Protein AF-A0A7X6UED0-F1 (afdb_monomer_lite)

Foldseek 3Di:
DAQQVLCVVLQKDWDDFPDPDKDWDKDFDPVQVVPQDPVQKDKDWHCNPPDDFAKDKTAIDIDSVDDPGMDTPDMPPRITIIGMDGHD

Secondary structure (DSSP, 8-state):
-BSHHHHHHTTEEEE--S----EEEEEE-HHHHHT--GGG-EEE-B-TT--SSEEEEEEPEEE-SSSS-EEEEEEESSEEEEEEEE--

Sequence (88 aa):
HYGADRAAANGFGIQGYPVTNVQITLRGRQQVLADITAGRISAYIDVSEVARTGPVQLPVNIDTNTLLYTKTELLFPATVTVNIFGQE

pLDDT: mean 85.23, std 8.12, range [60.44, 93.12]

Structure (mmCIF, N/CA/C/O backbone):
data_AF-A0A7X6UED0-F1
#
_entry.id   AF-A0A7X6UED0-F1
#
loop_
_atom_site.group_PDB
_atom_site.id
_atom_site.type_symbol
_atom_site.label_atom_id
_atom_site.label_alt_id
_atom_site.label_comp_id
_atom_site.label_asym_id
_atom_site.label_entity_id
_atom_site.label_seq_id
_atom_site.pdbx_PDB_ins_code
_atom_site.Cartn_x
_atom_site.Cartn_y
_atom_site.Cartn_z
_atom_site.occupancy
_atom_site.B_iso_or_equiv
_atom_site.auth_seq_id
_atom_site.auth_comp_id
_atom_site.auth_asym_id
_atom_site.auth_atom_id
_atom_site.pdbx_PDB_model_num
ATOM 1 N N . HIS A 1 1 ? 1.856 -6.977 -3.267 1.00 61.88 1 HIS A N 1
ATOM 2 C CA . HIS A 1 1 ? 2.105 -5.995 -4.344 1.00 61.88 1 HIS A CA 1
ATOM 3 C C . HIS A 1 1 ? 1.103 -6.271 -5.448 1.00 61.88 1 HIS A C 1
ATOM 5 O O . HIS A 1 1 ? 0.872 -7.438 -5.736 1.00 61.88 1 HIS A O 1
ATOM 11 N N . TYR A 1 2 ? 0.467 -5.242 -6.000 1.00 79.00 2 TYR A N 1
ATOM 12 C CA . TYR A 1 2 ? -0.553 -5.399 -7.038 1.00 79.00 2 TYR A CA 1
ATOM 13 C C . TYR A 1 2 ? -0.070 -4.782 -8.354 1.00 79.00 2 TYR A C 1
ATOM 15 O O . TYR A 1 2 ? 0.674 -3.805 -8.328 1.00 79.00 2 TYR A O 1
ATOM 23 N N . GLY A 1 3 ? -0.458 -5.362 -9.492 1.00 80.38 3 GLY A N 1
ATOM 24 C CA . GLY A 1 3 ? -0.146 -4.802 -10.812 1.00 80.38 3 GLY A CA 1
ATOM 25 C C . GLY A 1 3 ? 1.260 -5.085 -11.355 1.00 80.38 3 GLY A C 1
ATOM 26 O O . GLY A 1 3 ? 1.626 -4.504 -12.374 1.00 80.38 3 GLY A O 1
ATOM 27 N N . ALA A 1 4 ? 2.042 -5.968 -10.721 1.00 84.56 4 ALA A N 1
ATOM 28 C CA . ALA A 1 4 ? 3.407 -6.288 -11.157 1.00 84.56 4 ALA A CA 1
ATOM 29 C C . ALA A 1 4 ? 3.454 -6.883 -12.577 1.00 84.56 4 ALA A C 1
ATOM 31 O O . ALA A 1 4 ? 4.296 -6.476 -13.370 1.00 84.56 4 ALA A O 1
ATOM 32 N N . ASP A 1 5 ? 2.502 -7.752 -12.933 1.00 87.50 5 ASP A N 1
ATOM 33 C CA . ASP A 1 5 ? 2.412 -8.331 -14.282 1.00 87.50 5 ASP A CA 1
ATOM 34 C C . ASP A 1 5 ? 2.153 -7.265 -15.354 1.00 87.50 5 ASP A C 1
ATOM 36 O O . ASP A 1 5 ? 2.671 -7.344 -16.464 1.00 87.50 5 ASP A O 1
ATOM 40 N N . ARG A 1 6 ? 1.375 -6.228 -15.015 1.00 88.50 6 ARG A N 1
ATOM 41 C CA . ARG A 1 6 ? 1.097 -5.112 -15.926 1.00 88.50 6 ARG A CA 1
ATOM 42 C C . ARG A 1 6 ? 2.306 -4.192 -16.072 1.00 88.50 6 ARG A C 1
ATOM 44 O O . ARG A 1 6 ? 2.587 -3.756 -17.182 1.00 88.50 6 ARG A O 1
ATOM 51 N N . ALA A 1 7 ? 3.029 -3.928 -14.985 1.00 86.75 7 ALA A N 1
ATOM 52 C CA . ALA A 1 7 ? 4.301 -3.212 -15.049 1.00 86.75 7 ALA A CA 1
ATOM 53 C C . ALA A 1 7 ? 5.305 -3.964 -15.940 1.00 86.75 7 ALA A C 1
ATOM 55 O O . ALA A 1 7 ? 5.889 -3.361 -16.838 1.00 86.75 7 ALA A O 1
ATOM 56 N N . ALA A 1 8 ? 5.415 -5.286 -15.770 1.00 89.38 8 ALA A N 1
ATOM 57 C CA . ALA A 1 8 ? 6.273 -6.138 -16.590 1.00 89.38 8 ALA A CA 1
ATOM 58 C C . ALA A 1 8 ? 5.854 -6.132 -18.069 1.00 89.38 8 ALA A C 1
ATOM 60 O O . ALA A 1 8 ? 6.694 -5.950 -18.944 1.00 89.38 8 ALA A O 1
ATOM 61 N N . ALA A 1 9 ? 4.552 -6.231 -18.364 1.00 89.25 9 ALA A N 1
ATOM 62 C CA . ALA A 1 9 ? 4.031 -6.119 -19.731 1.00 89.25 9 ALA A CA 1
ATOM 63 C C . ALA A 1 9 ? 4.351 -4.763 -20.394 1.00 89.25 9 ALA A C 1
ATOM 65 O O . ALA A 1 9 ? 4.434 -4.682 -21.617 1.00 89.25 9 ALA A O 1
ATOM 66 N N . ASN A 1 10 ? 4.561 -3.715 -19.593 1.00 88.81 10 ASN A N 1
ATOM 67 C CA . ASN A 1 10 ? 4.983 -2.390 -20.045 1.00 88.81 10 ASN A CA 1
ATOM 68 C C . ASN A 1 10 ? 6.517 -2.215 -20.080 1.00 88.81 10 ASN A C 1
ATOM 70 O O . ASN A 1 10 ? 6.991 -1.101 -20.295 1.00 88.81 10 ASN A O 1
ATOM 74 N N . GLY A 1 11 ? 7.295 -3.281 -19.865 1.00 92.06 11 GLY A N 1
ATOM 75 C CA . GLY A 1 11 ? 8.759 -3.244 -19.871 1.00 92.06 11 GLY A CA 1
ATOM 76 C C . GLY A 1 11 ? 9.379 -2.719 -18.575 1.00 92.06 11 GLY A C 1
ATOM 77 O O . GLY A 1 11 ? 10.509 -2.234 -18.593 1.00 92.06 11 GLY A O 1
ATOM 78 N N . PHE A 1 12 ? 8.669 -2.785 -17.444 1.00 92.44 12 PHE A N 1
ATOM 79 C CA . PHE A 1 12 ? 9.159 -2.311 -16.148 1.00 92.44 12 PHE A CA 1
ATOM 80 C C . PHE A 1 12 ? 9.283 -3.435 -15.116 1.00 92.44 12 PHE A C 1
ATOM 82 O O . PHE A 1 12 ? 8.346 -4.188 -14.861 1.00 92.44 12 PHE A O 1
ATOM 89 N N . GLY A 1 13 ? 10.431 -3.486 -14.444 1.00 90.75 13 GLY A N 1
ATOM 90 C CA . GLY A 1 13 ? 10.686 -4.312 -13.267 1.00 90.75 13 GLY A CA 1
ATOM 91 C C . GLY A 1 13 ? 10.796 -3.481 -11.986 1.00 90.75 13 GLY A C 1
ATOM 92 O O . GLY A 1 13 ? 11.100 -2.288 -12.019 1.00 90.75 13 GLY A O 1
ATOM 93 N N . ILE A 1 14 ? 10.561 -4.116 -10.832 1.00 90.06 14 ILE A N 1
ATOM 94 C CA . ILE A 1 14 ? 10.614 -3.474 -9.511 1.00 90.06 14 ILE A CA 1
ATOM 95 C C . ILE A 1 14 ? 11.788 -4.048 -8.716 1.00 90.06 14 ILE A C 1
ATOM 97 O O . ILE A 1 14 ? 11.841 -5.247 -8.441 1.00 90.06 14 ILE A O 1
ATOM 101 N N . GLN A 1 15 ? 12.733 -3.196 -8.322 1.00 82.81 15 GLN A N 1
ATOM 102 C CA . GLN A 1 15 ? 13.904 -3.585 -7.540 1.00 82.81 15 GLN A CA 1
ATOM 103 C C . GLN A 1 15 ? 13.590 -3.501 -6.041 1.00 82.81 15 GLN A C 1
ATOM 105 O O . GLN A 1 15 ? 13.937 -2.538 -5.359 1.00 82.81 15 GLN A O 1
ATOM 110 N N . GLY A 1 16 ? 12.926 -4.542 -5.538 1.00 73.00 16 GLY A N 1
ATOM 111 C CA . GLY A 1 16 ? 12.632 -4.716 -4.117 1.00 73.00 16 GLY A CA 1
ATOM 112 C C . GLY A 1 16 ? 11.523 -3.809 -3.572 1.00 73.00 16 GLY A C 1
ATOM 113 O O . GLY A 1 16 ? 11.101 -2.830 -4.184 1.00 73.00 16 GLY A O 1
ATOM 114 N N . TYR A 1 17 ? 11.042 -4.162 -2.381 1.00 76.88 17 TYR A N 1
ATOM 115 C CA . TYR A 1 17 ? 10.002 -3.429 -1.661 1.00 76.88 17 TYR A CA 1
ATOM 116 C C . TYR A 1 17 ? 10.565 -3.028 -0.291 1.00 76.88 17 TYR A C 1
ATOM 118 O O . TYR A 1 17 ? 10.693 -3.889 0.578 1.00 76.88 17 TYR A O 1
ATOM 126 N N . PRO A 1 18 ? 10.956 -1.758 -0.083 1.00 69.81 18 PRO A N 1
ATOM 127 C CA . PRO A 1 18 ? 11.755 -1.376 1.084 1.00 69.81 18 PRO A CA 1
ATOM 128 C C . PRO A 1 18 ? 10.968 -1.306 2.396 1.00 69.81 18 PRO A C 1
ATOM 130 O O . PRO A 1 18 ? 11.571 -1.187 3.458 1.00 69.81 18 PRO A O 1
ATOM 133 N N . VAL A 1 19 ? 9.636 -1.378 2.347 1.00 70.12 19 VAL A N 1
ATOM 134 C CA . VAL A 1 19 ? 8.784 -1.370 3.540 1.00 70.12 19 VAL A CA 1
ATOM 135 C C . VAL A 1 19 ? 8.128 -2.732 3.699 1.00 70.12 19 VAL A C 1
ATOM 137 O O . VAL A 1 19 ? 7.310 -3.138 2.877 1.00 70.12 19 VAL A O 1
ATOM 140 N N . THR A 1 20 ? 8.489 -3.423 4.779 1.00 72.88 20 THR A N 1
ATOM 141 C CA . THR A 1 20 ? 7.930 -4.731 5.149 1.00 72.88 20 THR A CA 1
ATOM 142 C C . THR A 1 20 ? 6.745 -4.613 6.106 1.00 72.88 20 THR A C 1
ATOM 144 O O . THR A 1 20 ? 5.928 -5.526 6.181 1.00 72.88 20 THR A O 1
ATOM 147 N N . ASN A 1 21 ? 6.633 -3.495 6.834 1.00 85.81 21 ASN A N 1
ATOM 148 C CA . ASN A 1 21 ? 5.651 -3.304 7.897 1.00 85.81 21 ASN A CA 1
ATOM 149 C C . ASN A 1 21 ? 5.011 -1.916 7.798 1.00 85.81 21 ASN A C 1
ATOM 151 O O . ASN A 1 21 ? 5.704 -0.918 7.611 1.00 85.81 21 ASN A O 1
ATOM 155 N N . VAL A 1 22 ? 3.693 -1.860 7.9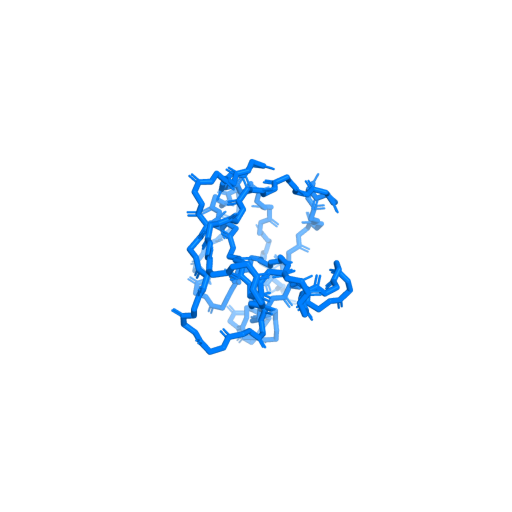81 1.00 88.50 22 VAL A N 1
ATOM 156 C CA . VAL A 1 22 ? 2.918 -0.617 8.064 1.00 88.50 22 VAL A CA 1
ATOM 157 C C . VAL A 1 22 ? 2.128 -0.597 9.365 1.00 88.50 22 VAL A C 1
ATOM 159 O O . VAL A 1 22 ? 1.673 -1.637 9.844 1.00 88.50 22 VAL A O 1
ATOM 162 N N . GLN A 1 23 ? 1.956 0.589 9.930 1.00 91.62 23 GLN A N 1
ATOM 163 C CA . GLN A 1 23 ? 1.097 0.833 11.077 1.00 91.62 23 GLN A CA 1
ATOM 164 C C . GLN A 1 23 ? -0.174 1.534 10.613 1.00 91.62 23 GLN A C 1
ATOM 166 O O . GLN A 1 23 ? -0.113 2.493 9.840 1.00 91.62 23 GLN A O 1
ATOM 171 N N . ILE A 1 24 ? -1.321 1.074 11.110 1.00 90.19 24 ILE A N 1
ATOM 172 C CA . ILE A 1 24 ? -2.621 1.665 10.801 1.00 90.19 24 ILE A CA 1
ATOM 173 C C . ILE A 1 24 ? -3.452 1.887 12.058 1.00 90.19 24 ILE A C 1
ATOM 175 O O . ILE A 1 24 ? -3.382 1.107 13.007 1.00 90.19 24 ILE A O 1
ATOM 179 N N . THR A 1 25 ? -4.291 2.918 12.018 1.00 90.81 25 THR A N 1
ATOM 180 C CA . THR A 1 25 ? -5.389 3.121 12.967 1.00 90.81 25 THR A CA 1
ATOM 181 C C . THR A 1 25 ? -6.696 3.086 12.195 1.00 90.81 25 THR A C 1
ATOM 183 O O . THR A 1 25 ? -6.895 3.877 11.270 1.00 90.81 25 THR A O 1
ATOM 186 N N . LEU A 1 26 ? -7.587 2.172 12.574 1.00 88.88 26 LEU A N 1
ATOM 187 C CA . LEU A 1 26 ? -8.909 2.028 11.975 1.00 88.88 26 LEU A CA 1
ATOM 188 C C . LEU A 1 26 ? -9.978 2.578 12.912 1.00 88.88 26 LEU A C 1
ATOM 190 O O . LEU A 1 26 ? -9.978 2.301 14.111 1.00 88.88 26 LEU A O 1
ATOM 194 N N . ARG A 1 27 ? -10.944 3.287 12.336 1.00 88.94 27 ARG A N 1
ATOM 195 C CA . ARG A 1 27 ? -12.172 3.696 13.008 1.00 88.94 27 ARG A CA 1
ATOM 196 C C . ARG A 1 27 ? -13.371 3.049 12.344 1.00 88.94 27 ARG A C 1
ATOM 198 O O . ARG A 1 27 ? -13.496 3.056 11.123 1.00 88.94 27 ARG A O 1
ATOM 205 N N . GLY A 1 28 ? -14.287 2.545 13.158 1.00 88.44 28 GLY A N 1
ATOM 206 C CA . GLY A 1 28 ? -15.506 1.895 12.701 1.00 88.44 28 GLY A CA 1
ATOM 207 C C . GLY A 1 28 ? -16.432 1.567 13.865 1.00 88.44 28 GLY A C 1
ATOM 208 O O . GLY A 1 28 ? -16.168 1.927 15.013 1.00 88.44 28 GLY A O 1
ATOM 209 N N . ARG A 1 29 ? -17.534 0.878 13.565 1.00 89.19 29 ARG A N 1
ATOM 210 C CA . ARG A 1 29 ? -18.430 0.332 14.594 1.00 89.19 29 ARG A CA 1
ATOM 211 C C . ARG A 1 29 ? -17.713 -0.777 15.360 1.00 89.19 29 ARG A C 1
ATOM 213 O O . ARG A 1 29 ? -17.045 -1.595 14.738 1.00 89.19 29 ARG A O 1
ATOM 220 N N . GLN A 1 30 ? -17.909 -0.848 16.676 1.00 87.94 30 GLN A N 1
ATOM 221 C CA . GLN A 1 30 ? -17.246 -1.845 17.525 1.00 87.94 30 GLN A CA 1
ATOM 222 C C . GLN A 1 30 ? -17.441 -3.279 17.019 1.00 87.94 30 GLN A C 1
ATOM 224 O O . GLN A 1 30 ? -16.470 -4.015 16.946 1.00 87.94 30 GLN A O 1
ATOM 229 N N . GLN A 1 31 ? -18.659 -3.652 16.611 1.00 86.50 31 GLN A N 1
ATOM 230 C CA . GLN A 1 31 ? -18.936 -4.982 16.060 1.00 86.50 31 GLN A CA 1
ATOM 231 C C . GLN A 1 31 ? -18.125 -5.267 14.785 1.00 86.50 31 GLN A C 1
ATOM 233 O O . GLN A 1 31 ? -17.554 -6.336 14.648 1.00 86.50 31 GLN A O 1
ATOM 238 N N . VAL A 1 32 ? -17.998 -4.278 13.893 1.00 83.88 32 VAL A N 1
ATOM 239 C CA . VAL A 1 32 ? -17.197 -4.412 12.665 1.00 83.88 32 VAL A CA 1
ATOM 240 C C . VAL A 1 32 ? -15.713 -4.547 13.000 1.00 83.88 32 VAL A C 1
ATOM 242 O O . VAL A 1 32 ? -15.039 -5.394 12.432 1.00 83.88 32 VAL A O 1
ATOM 245 N N . LEU A 1 33 ? -15.200 -3.732 13.928 1.00 85.44 33 LEU A N 1
ATOM 246 C CA . LEU A 1 33 ? -13.798 -3.801 14.350 1.00 85.44 33 LEU A CA 1
ATOM 247 C C . LEU A 1 33 ? -13.478 -5.107 15.091 1.00 85.44 33 LEU A C 1
ATOM 249 O O . LEU A 1 33 ? -12.375 -5.619 14.945 1.00 85.44 33 LEU A O 1
ATOM 253 N N . ALA A 1 34 ? -14.431 -5.650 15.854 1.00 83.38 34 ALA A N 1
ATOM 254 C CA . ALA A 1 34 ? -14.284 -6.921 16.561 1.00 83.38 34 ALA A CA 1
ATOM 255 C C . ALA A 1 34 ? -14.183 -8.119 15.602 1.00 83.38 34 ALA A C 1
ATOM 257 O O . ALA A 1 34 ? -13.493 -9.088 15.909 1.00 83.38 34 ALA A O 1
ATOM 258 N N . ASP A 1 35 ? -14.817 -8.026 14.430 1.00 80.88 35 ASP A N 1
ATOM 259 C CA . ASP A 1 35 ? -14.777 -9.063 13.396 1.00 80.88 35 ASP A CA 1
ATOM 260 C C . ASP A 1 35 ? -13.531 -8.964 12.487 1.00 80.88 35 ASP A C 1
ATOM 262 O O . ASP A 1 35 ? -13.261 -9.868 11.684 1.00 80.88 35 ASP A O 1
ATOM 266 N N . ILE A 1 36 ? -12.744 -7.884 12.597 1.00 80.62 36 ILE A N 1
ATOM 267 C CA . ILE A 1 36 ? -11.490 -7.718 11.855 1.00 80.62 36 ILE A CA 1
ATOM 268 C C . ILE A 1 36 ? -10.356 -8.419 12.599 1.00 80.62 36 ILE A C 1
ATOM 270 O O . ILE A 1 36 ? -9.828 -7.948 13.602 1.00 80.62 36 ILE A O 1
ATOM 274 N N . THR A 1 37 ? -9.903 -9.530 12.034 1.00 76.81 37 THR A N 1
ATOM 275 C CA . THR A 1 37 ? -8.623 -10.141 12.400 1.00 76.81 37 THR A CA 1
ATOM 276 C C . THR A 1 37 ? -7.493 -9.509 11.594 1.00 76.81 37 THR A C 1
ATOM 278 O O . THR A 1 37 ? -7.658 -9.304 10.392 1.00 76.81 37 THR A O 1
ATOM 281 N N . ALA A 1 38 ? -6.318 -9.298 12.198 1.00 69.25 38 ALA A N 1
ATOM 282 C CA . ALA A 1 38 ? -5.153 -8.721 11.513 1.00 69.25 38 ALA A CA 1
ATOM 283 C C . ALA A 1 38 ? -4.806 -9.430 10.186 1.00 69.25 38 ALA A C 1
ATOM 285 O O . ALA A 1 38 ? -4.451 -8.772 9.217 1.00 69.25 38 ALA A O 1
ATOM 286 N N . GLY A 1 39 ? -5.000 -10.754 10.103 1.00 72.44 39 GLY A N 1
ATOM 287 C CA . GLY A 1 39 ? -4.766 -11.533 8.879 1.00 72.44 39 GLY A CA 1
ATOM 288 C C . GLY A 1 39 ? -5.730 -11.256 7.715 1.00 72.44 39 GLY A C 1
ATOM 289 O O . GLY A 1 39 ? -5.503 -11.758 6.621 1.00 72.44 39 GLY A O 1
ATOM 290 N N . ARG A 1 40 ? -6.799 -10.477 7.925 1.00 78.31 40 ARG A N 1
ATOM 291 C CA . ARG A 1 40 ? -7.725 -10.029 6.866 1.00 78.31 40 ARG A CA 1
ATOM 292 C C . ARG A 1 40 ? -7.389 -8.642 6.320 1.00 78.31 40 ARG A C 1
ATOM 294 O O . ARG A 1 40 ? -8.004 -8.220 5.349 1.00 78.31 40 ARG A O 1
ATOM 301 N N . ILE A 1 41 ? -6.427 -7.950 6.927 1.00 85.50 41 ILE A N 1
ATOM 302 C CA . ILE A 1 41 ? -5.985 -6.630 6.488 1.00 85.50 41 ILE A CA 1
ATOM 303 C C . ILE A 1 41 ? -4.790 -6.810 5.558 1.00 85.50 41 ILE A C 1
ATOM 305 O O . ILE A 1 41 ? -3.774 -7.386 5.942 1.00 85.50 41 ILE A O 1
ATOM 309 N N . SER A 1 42 ? -4.903 -6.287 4.344 1.00 87.75 42 SER A N 1
ATOM 310 C CA . SER A 1 42 ? -3.834 -6.289 3.352 1.00 87.75 42 SER A CA 1
ATOM 311 C C . SER A 1 42 ? -3.360 -4.869 3.093 1.00 87.75 42 SER A C 1
ATOM 313 O O . SER A 1 42 ? -4.146 -3.990 2.750 1.00 87.75 42 SER A O 1
ATOM 315 N N . ALA A 1 43 ? -2.056 -4.650 3.228 1.00 88.69 43 ALA A N 1
ATOM 316 C CA . ALA A 1 43 ? -1.405 -3.428 2.785 1.00 88.69 43 ALA A CA 1
ATOM 317 C C . ALA A 1 43 ? -0.662 -3.693 1.477 1.00 88.69 43 ALA A C 1
ATOM 319 O O . ALA A 1 43 ? 0.075 -4.676 1.358 1.00 88.69 43 ALA A O 1
ATOM 320 N N . TYR A 1 44 ? -0.843 -2.830 0.485 1.00 89.31 44 TYR A N 1
ATOM 321 C CA . TYR A 1 44 ? -0.200 -2.997 -0.812 1.00 89.31 44 TYR A CA 1
ATOM 322 C C . TYR A 1 44 ? 0.100 -1.658 -1.474 1.00 89.31 44 TYR A C 1
ATOM 324 O O . TYR A 1 44 ? -0.567 -0.656 -1.247 1.00 89.31 44 TYR A O 1
ATOM 332 N N . ILE A 1 45 ? 1.104 -1.668 -2.341 1.00 90.69 45 ILE A N 1
ATOM 333 C CA . ILE A 1 45 ? 1.308 -0.627 -3.343 1.00 90.69 45 ILE A CA 1
ATOM 334 C C . ILE A 1 45 ? 0.810 -1.147 -4.689 1.00 90.69 45 ILE A C 1
ATOM 336 O O . ILE A 1 45 ? 0.901 -2.353 -4.966 1.00 90.69 45 ILE A O 1
ATOM 340 N N . ASP A 1 46 ? 0.297 -0.235 -5.501 1.00 91.31 46 ASP A N 1
ATOM 341 C CA . ASP A 1 46 ? -0.103 -0.510 -6.872 1.00 91.31 46 ASP A CA 1
ATOM 342 C C . ASP A 1 46 ? 0.980 0.005 -7.823 1.00 91.31 46 ASP A C 1
ATOM 344 O O . ASP A 1 46 ? 1.307 1.191 -7.815 1.00 91.31 46 ASP A O 1
ATOM 348 N N . VAL A 1 47 ? 1.571 -0.903 -8.600 1.00 90.75 47 VAL A N 1
ATOM 349 C CA . VAL A 1 47 ? 2.607 -0.585 -9.596 1.00 90.75 47 VAL A CA 1
ATOM 350 C C . VAL A 1 47 ? 2.073 -0.642 -11.032 1.00 90.75 47 VAL A C 1
ATOM 352 O O . VAL A 1 47 ? 2.842 -0.506 -11.979 1.00 90.75 47 VAL A O 1
ATOM 355 N N . SER A 1 48 ? 0.764 -0.835 -11.216 1.00 88.75 48 SER A N 1
ATOM 356 C CA . SER A 1 48 ? 0.126 -1.025 -12.527 1.00 88.75 48 SER A CA 1
ATOM 357 C C . SER A 1 48 ? 0.248 0.172 -13.479 1.00 88.75 48 SER A C 1
ATOM 359 O O . SER A 1 48 ? 0.228 -0.019 -14.697 1.00 88.75 48 SER A O 1
ATOM 361 N N . GLU A 1 49 ? 0.382 1.384 -12.937 1.00 87.44 49 GLU A N 1
ATOM 362 C CA . GLU A 1 49 ? 0.477 2.648 -13.685 1.00 87.44 49 GLU A CA 1
ATOM 363 C C . GLU A 1 49 ? 1.896 3.233 -13.723 1.00 87.44 49 GLU A C 1
ATOM 365 O O . GLU A 1 49 ? 2.105 4.386 -14.107 1.00 87.44 49 GLU A O 1
ATOM 370 N N . VAL A 1 50 ? 2.904 2.460 -13.319 1.00 89.25 50 VAL A N 1
ATOM 371 C CA . VAL A 1 50 ? 4.292 2.913 -13.412 1.00 89.25 50 VAL A CA 1
ATOM 372 C C . VAL A 1 50 ? 4.673 3.079 -14.885 1.00 89.25 50 VAL A C 1
ATOM 374 O O . VAL A 1 50 ? 4.519 2.161 -15.686 1.00 89.25 50 VAL A O 1
ATOM 377 N N . ALA A 1 51 ? 5.183 4.265 -15.223 1.00 87.56 51 ALA A N 1
ATOM 378 C CA . ALA A 1 51 ? 5.489 4.661 -16.600 1.00 87.56 51 ALA A CA 1
ATOM 379 C C . ALA A 1 51 ? 6.928 5.174 -16.794 1.00 87.56 51 ALA A C 1
ATOM 381 O O . ALA A 1 51 ? 7.272 5.673 -17.864 1.00 87.56 51 ALA A O 1
ATOM 382 N N . ARG A 1 52 ? 7.769 5.115 -15.753 1.00 90.81 52 ARG A N 1
ATOM 383 C CA . ARG A 1 52 ? 9.158 5.593 -15.795 1.00 90.81 52 ARG A CA 1
ATOM 384 C C . ARG A 1 52 ? 10.069 4.763 -14.901 1.00 90.81 52 ARG A C 1
ATOM 386 O O . ARG A 1 52 ? 9.626 4.244 -13.879 1.00 90.81 52 ARG A O 1
ATOM 393 N N . THR A 1 53 ? 11.346 4.715 -15.265 1.00 93.00 53 THR A N 1
ATOM 394 C CA . THR A 1 53 ? 12.409 4.120 -14.451 1.00 93.00 53 THR A CA 1
ATOM 395 C C . THR A 1 53 ? 12.877 5.076 -13.347 1.00 93.00 53 THR A C 1
ATOM 397 O O . THR A 1 53 ? 12.554 6.269 -13.341 1.00 93.00 53 THR A O 1
ATOM 400 N N . GLY A 1 54 ?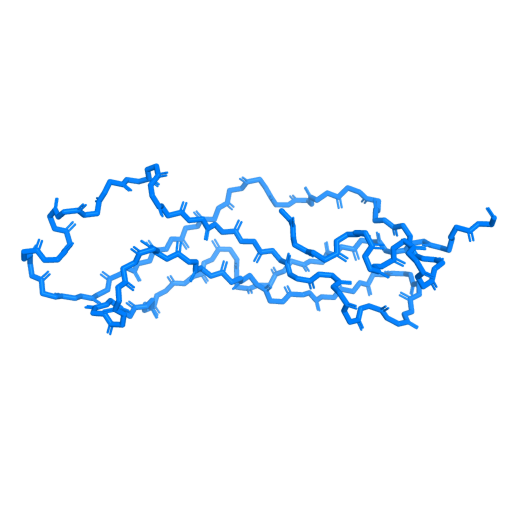 13.648 4.545 -12.400 1.00 92.38 54 GLY A N 1
ATOM 401 C CA . GLY A 1 54 ? 14.163 5.252 -11.235 1.00 92.38 54 GLY A CA 1
ATOM 402 C C . GLY A 1 54 ? 13.235 5.183 -10.015 1.00 92.38 54 GLY A C 1
ATOM 403 O O . GLY A 1 54 ? 12.288 4.391 -9.983 1.00 92.38 54 GLY A O 1
ATOM 404 N N . PRO A 1 55 ? 13.505 5.997 -8.982 1.00 92.00 55 PRO A N 1
ATOM 405 C CA . PRO A 1 55 ? 12.710 6.017 -7.762 1.00 92.00 55 PRO A CA 1
ATOM 406 C C . PRO A 1 55 ? 11.318 6.614 -8.010 1.00 92.00 55 PRO A C 1
ATOM 408 O O . PRO A 1 55 ? 11.169 7.748 -8.474 1.00 92.00 55 PRO A O 1
ATOM 411 N N . VAL A 1 56 ? 10.283 5.864 -7.639 1.00 92.25 56 VAL A N 1
ATOM 412 C CA . VAL A 1 56 ? 8.876 6.266 -7.722 1.00 92.25 56 VAL A CA 1
ATOM 413 C C . VAL A 1 56 ? 8.243 6.149 -6.341 1.00 92.25 56 VAL A C 1
ATOM 415 O O . VAL A 1 56 ? 8.310 5.101 -5.705 1.00 92.25 56 VAL A O 1
ATOM 418 N N . GLN A 1 57 ? 7.624 7.232 -5.871 1.00 92.19 57 GLN A N 1
ATOM 419 C CA . GLN A 1 57 ? 6.803 7.200 -4.663 1.00 92.19 57 GLN A CA 1
ATOM 420 C C . GLN A 1 57 ? 5.406 6.705 -5.013 1.00 92.19 57 GLN A C 1
ATOM 422 O O . GLN A 1 57 ? 4.736 7.290 -5.863 1.00 92.19 57 GLN A O 1
ATOM 427 N N . LEU A 1 58 ? 4.972 5.648 -4.338 1.00 91.19 58 LEU A N 1
ATOM 428 C CA . LEU A 1 58 ? 3.645 5.071 -4.489 1.00 91.19 58 LEU A CA 1
ATOM 429 C C . LEU A 1 58 ? 2.899 5.138 -3.156 1.00 91.19 58 LEU A C 1
ATOM 431 O O . LEU A 1 58 ? 3.513 4.923 -2.104 1.00 91.19 58 LEU A O 1
ATOM 435 N N . PRO A 1 59 ? 1.591 5.435 -3.170 1.00 93.12 59 PRO A N 1
ATOM 436 C CA . PRO A 1 59 ? 0.781 5.385 -1.966 1.00 93.12 59 PRO A CA 1
ATOM 437 C C . PRO A 1 59 ? 0.649 3.944 -1.472 1.00 93.12 59 PRO A C 1
ATOM 439 O O . PRO A 1 59 ? 0.535 3.000 -2.259 1.00 93.12 59 PRO A O 1
ATOM 442 N N . VAL A 1 60 ? 0.635 3.783 -0.152 1.00 91.62 60 VAL A N 1
ATOM 443 C CA . VAL A 1 60 ? 0.224 2.533 0.481 1.00 91.62 60 VAL A CA 1
ATOM 444 C C . VAL A 1 60 ? -1.297 2.514 0.544 1.00 91.62 60 VAL A C 1
ATOM 446 O O . VAL A 1 60 ? -1.922 3.411 1.104 1.00 91.62 60 VAL A O 1
ATOM 449 N N . ASN A 1 61 ? -1.889 1.467 -0.008 1.00 90.81 61 ASN A N 1
ATOM 450 C CA . ASN A 1 61 ? -3.314 1.201 0.057 1.00 90.81 61 ASN A CA 1
ATOM 451 C C . ASN A 1 61 ? -3.589 0.143 1.124 1.00 90.81 61 ASN A C 1
ATOM 453 O O . ASN A 1 61 ? -2.805 -0.793 1.296 1.00 90.81 61 ASN A O 1
ATOM 457 N N . ILE A 1 62 ? -4.706 0.305 1.833 1.00 88.62 62 ILE A N 1
ATOM 458 C CA . ILE A 1 62 ? -5.170 -0.620 2.866 1.00 88.62 62 ILE A CA 1
ATOM 459 C C . ILE A 1 62 ? -6.496 -1.205 2.413 1.00 88.62 62 ILE A C 1
ATOM 461 O O . ILE A 1 62 ? -7.485 -0.485 2.291 1.00 88.62 62 ILE A O 1
ATOM 465 N N . ASP A 1 63 ? -6.511 -2.514 2.212 1.00 87.19 63 ASP A N 1
ATOM 466 C CA . ASP A 1 63 ? -7.727 -3.288 2.044 1.00 87.19 63 ASP A CA 1
ATOM 467 C C . ASP A 1 63 ? -8.025 -4.010 3.359 1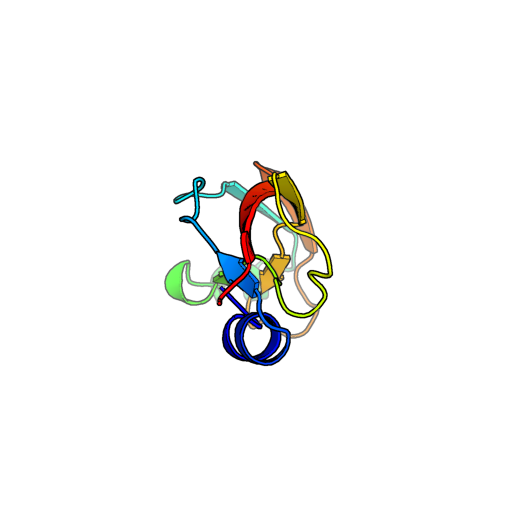.00 87.19 63 ASP A C 1
ATOM 469 O O . ASP A 1 63 ? -7.241 -4.829 3.837 1.00 87.19 63 ASP A O 1
ATOM 473 N N . THR A 1 64 ? -9.147 -3.667 3.982 1.00 80.81 64 THR A N 1
ATOM 474 C CA . THR A 1 64 ? -9.599 -4.328 5.216 1.00 80.81 64 THR A CA 1
ATOM 475 C C . THR A 1 64 ? -10.469 -5.548 4.931 1.00 80.81 64 THR A C 1
ATOM 477 O O . THR A 1 64 ? -10.882 -6.226 5.870 1.00 80.81 64 THR A O 1
ATOM 480 N N . ASN A 1 65 ? -10.791 -5.806 3.657 1.00 76.44 65 ASN A N 1
ATOM 481 C CA . ASN A 1 65 ? -11.755 -6.799 3.195 1.00 76.44 65 ASN A CA 1
ATOM 482 C C . ASN A 1 65 ? -13.102 -6.705 3.940 1.00 76.44 65 ASN A C 1
ATOM 484 O O . ASN A 1 65 ? -13.816 -7.688 4.139 1.00 76.44 65 ASN A O 1
ATOM 488 N N . THR A 1 66 ? -13.435 -5.493 4.397 1.00 67.38 66 THR A N 1
ATOM 489 C CA . THR A 1 66 ? -14.725 -5.159 4.991 1.00 67.38 66 THR A CA 1
ATOM 490 C C . THR A 1 66 ? -15.428 -4.146 4.102 1.00 67.38 66 THR A C 1
ATOM 492 O O . THR A 1 66 ? -14.830 -3.189 3.611 1.00 67.38 66 THR A O 1
ATOM 495 N N . LEU A 1 67 ? -16.719 -4.365 3.865 1.00 60.44 67 LEU A N 1
ATOM 496 C CA . LEU A 1 67 ? -17.546 -3.495 3.034 1.00 60.44 67 LEU A CA 1
ATOM 497 C C . LEU A 1 67 ? -17.675 -2.109 3.681 1.00 60.44 67 LEU A C 1
ATOM 499 O O . LEU A 1 67 ? -18.536 -1.930 4.524 1.00 60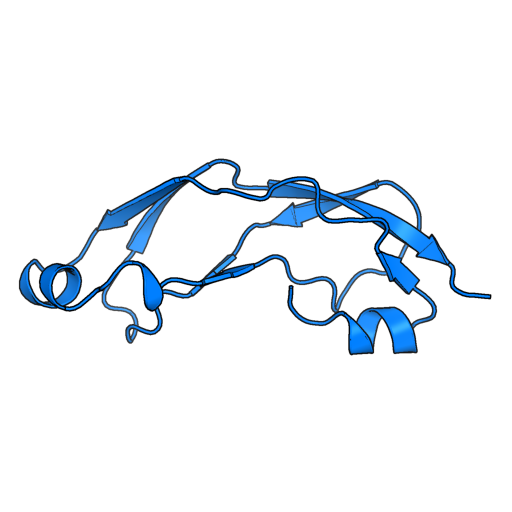.44 67 LEU A O 1
ATOM 503 N N . LEU A 1 68 ? -16.850 -1.125 3.309 1.00 63.72 68 LEU A N 1
ATOM 504 C CA . LEU A 1 68 ? -17.028 0.323 3.566 1.00 63.72 68 LEU A CA 1
ATOM 505 C C . LEU A 1 68 ? -17.305 0.776 5.025 1.00 63.72 68 LEU A C 1
ATOM 507 O O . LEU A 1 68 ? -17.604 1.946 5.259 1.00 63.72 68 LEU A O 1
ATOM 511 N N . TYR A 1 69 ? -17.216 -0.104 6.025 1.00 72.62 69 TYR A N 1
ATOM 512 C CA . TYR A 1 69 ? -17.625 0.184 7.407 1.00 72.62 69 TYR A CA 1
ATOM 513 C C . TYR A 1 69 ? -16.470 0.590 8.323 1.00 72.62 69 TYR A C 1
ATOM 515 O O . TYR A 1 69 ? -16.688 0.871 9.507 1.00 72.62 69 TYR A O 1
ATOM 523 N N . THR A 1 70 ? -15.258 0.644 7.778 1.00 78.25 70 THR A N 1
ATOM 524 C CA . THR A 1 70 ? -14.071 1.141 8.465 1.00 78.25 70 THR A CA 1
ATOM 525 C C . THR A 1 70 ? -13.398 2.232 7.661 1.00 78.25 70 THR A C 1
ATOM 527 O O . THR A 1 70 ? -13.315 2.156 6.437 1.00 78.25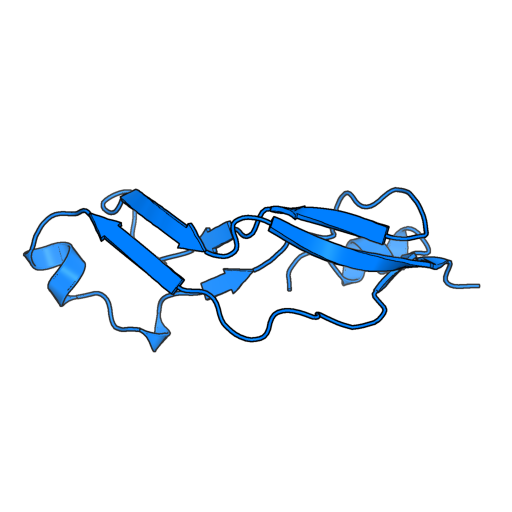 70 THR A O 1
ATOM 530 N N . LYS A 1 71 ? -12.863 3.221 8.367 1.00 84.44 71 LYS A N 1
ATOM 531 C CA . LYS A 1 71 ? -12.036 4.287 7.815 1.00 84.44 71 LYS A CA 1
ATOM 532 C C . LYS A 1 71 ? -10.639 4.194 8.414 1.00 84.44 71 LYS A C 1
ATOM 534 O O . LYS A 1 71 ? -10.502 4.106 9.633 1.00 84.44 71 LYS A O 1
ATOM 539 N N . THR A 1 72 ? -9.617 4.266 7.571 1.00 86.06 72 THR A N 1
ATOM 540 C CA . THR A 1 72 ? -8.229 4.433 8.016 1.00 86.06 72 THR A CA 1
ATOM 541 C C . THR A 1 72 ? -8.027 5.880 8.457 1.00 86.06 72 THR A C 1
ATOM 543 O O . THR A 1 72 ? -8.153 6.798 7.647 1.00 86.06 72 THR A O 1
ATOM 546 N N . GLU A 1 73 ? -7.777 6.099 9.747 1.00 88.25 73 GLU A N 1
ATOM 547 C CA . GLU A 1 73 ? -7.498 7.430 10.306 1.00 88.25 73 GLU A CA 1
ATOM 548 C C . GLU A 1 73 ? -6.010 7.765 10.255 1.00 88.25 73 GLU A C 1
ATOM 550 O O . GLU A 1 73 ? -5.648 8.907 9.988 1.00 88.25 73 GLU A O 1
ATOM 555 N N . LEU A 1 74 ? -5.154 6.766 10.479 1.00 90.50 74 LEU A N 1
ATOM 556 C CA . LEU A 1 74 ? -3.704 6.905 10.392 1.00 90.50 74 LEU A CA 1
ATOM 557 C C . LEU A 1 74 ? -3.120 5.742 9.601 1.00 90.50 74 LEU A C 1
ATOM 559 O O . LEU A 1 74 ? -3.561 4.603 9.752 1.00 90.50 74 LEU A O 1
ATOM 563 N N . LEU A 1 75 ? -2.117 6.051 8.784 1.00 91.62 75 LEU A N 1
ATOM 564 C CA . LEU A 1 75 ? -1.336 5.102 8.004 1.00 91.62 75 LEU A CA 1
ATOM 565 C C . LEU A 1 75 ? 0.116 5.578 7.975 1.00 91.62 75 LEU A C 1
ATOM 567 O O . LEU A 1 75 ? 0.390 6.695 7.534 1.00 91.62 75 LEU A O 1
ATOM 571 N N . PHE A 1 76 ? 1.037 4.737 8.440 1.00 92.06 76 PHE A N 1
ATOM 572 C CA . PHE A 1 76 ? 2.460 5.048 8.441 1.00 92.06 76 PHE A CA 1
ATOM 573 C C . PHE A 1 76 ? 3.324 3.833 8.046 1.00 92.06 76 PHE A C 1
ATOM 575 O O . PHE A 1 76 ? 3.204 2.782 8.676 1.00 92.06 76 PHE A O 1
ATOM 582 N N . PRO A 1 77 ? 4.224 3.973 7.056 1.00 92.44 77 PRO A N 1
ATOM 583 C CA . PRO A 1 77 ? 4.313 5.105 6.133 1.00 92.44 77 PRO A CA 1
ATOM 584 C C . PRO A 1 77 ? 3.111 5.143 5.168 1.00 92.44 77 PRO A C 1
ATOM 586 O O . PRO A 1 77 ? 2.603 4.104 4.755 1.00 92.44 77 PRO A O 1
ATOM 589 N N . ALA A 1 78 ? 2.657 6.346 4.798 1.00 91.56 78 ALA A N 1
ATOM 590 C CA . ALA A 1 78 ? 1.575 6.529 3.820 1.00 91.56 78 ALA A CA 1
ATOM 591 C C . ALA A 1 78 ? 2.044 6.367 2.365 1.00 91.56 78 ALA A C 1
ATOM 593 O O . ALA A 1 78 ? 1.237 6.101 1.475 1.00 91.56 78 ALA A O 1
ATOM 594 N N . THR A 1 79 ? 3.346 6.510 2.122 1.00 92.25 79 THR A N 1
ATOM 595 C CA . THR A 1 79 ? 3.976 6.337 0.814 1.00 92.25 79 THR A CA 1
ATOM 596 C C . THR A 1 79 ? 5.248 5.513 0.943 1.00 92.25 79 THR A C 1
ATOM 598 O O . THR A 1 79 ? 5.932 5.540 1.966 1.00 92.25 79 THR A O 1
ATOM 601 N N . VAL A 1 80 ? 5.575 4.776 -0.112 1.00 91.00 80 VAL A N 1
ATOM 602 C CA . VAL A 1 80 ? 6.804 3.989 -0.216 1.00 91.00 80 VAL A CA 1
ATOM 603 C C . VAL A 1 80 ? 7.506 4.372 -1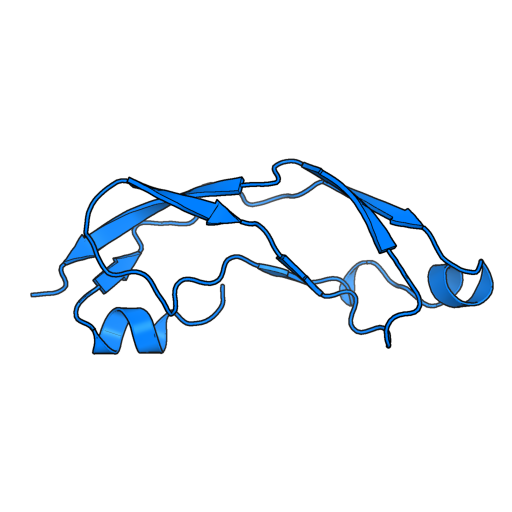.504 1.00 91.00 80 VAL A C 1
ATOM 605 O O . VAL A 1 80 ? 6.888 4.425 -2.564 1.00 91.00 80 VAL A O 1
ATOM 608 N N . THR A 1 81 ? 8.808 4.625 -1.417 1.00 91.12 81 THR A N 1
ATOM 609 C CA . THR A 1 81 ? 9.648 4.775 -2.604 1.00 91.12 81 THR A CA 1
ATOM 610 C C . THR A 1 81 ? 10.060 3.393 -3.084 1.00 91.12 81 THR A C 1
ATOM 612 O O . THR A 1 81 ? 10.706 2.663 -2.342 1.00 91.12 81 THR A O 1
ATOM 615 N N . VAL A 1 82 ? 9.725 3.037 -4.318 1.00 90.44 82 VAL A N 1
ATOM 616 C CA . VAL A 1 82 ? 10.228 1.832 -4.989 1.00 90.44 82 VAL A CA 1
ATOM 617 C C . VAL A 1 82 ? 11.146 2.223 -6.129 1.00 90.44 82 VAL A C 1
ATOM 619 O O . VAL A 1 82 ? 10.932 3.250 -6.771 1.00 90.44 82 VAL A O 1
ATOM 622 N N . ASN A 1 83 ? 12.173 1.417 -6.386 1.00 92.12 83 ASN A N 1
ATOM 623 C CA . ASN A 1 83 ? 13.030 1.635 -7.540 1.00 92.12 83 ASN A CA 1
ATOM 624 C C . ASN A 1 83 ? 12.531 0.810 -8.727 1.00 92.12 83 ASN A C 1
ATOM 626 O O . ASN A 1 83 ? 12.373 -0.407 -8.619 1.00 92.12 83 ASN A O 1
ATOM 630 N N . ILE A 1 84 ? 12.282 1.481 -9.846 1.00 92.50 84 ILE A N 1
ATOM 631 C CA . ILE A 1 84 ? 11.787 0.880 -11.082 1.00 92.50 84 ILE A CA 1
ATOM 632 C C . ILE A 1 84 ? 12.935 0.804 -12.083 1.00 92.50 84 ILE A C 1
ATOM 634 O O . ILE A 1 84 ? 13.656 1.780 -12.284 1.00 92.50 84 ILE A O 1
ATOM 638 N N . PHE A 1 85 ? 13.097 -0.331 -12.748 1.00 92.50 85 PHE A N 1
ATOM 639 C CA . PHE A 1 85 ? 14.086 -0.512 -13.809 1.00 92.50 85 PHE A CA 1
ATOM 640 C C . PHE A 1 85 ? 13.407 -0.947 -15.108 1.00 92.50 85 PHE A C 1
ATOM 642 O O . PHE A 1 85 ? 12.307 -1.493 -15.081 1.00 92.50 85 PHE A O 1
ATOM 649 N N . GLY A 1 86 ? 14.039 -0.668 -16.248 1.00 90.44 86 GLY A N 1
ATOM 650 C CA . GLY A 1 86 ? 13.571 -1.183 -17.534 1.00 90.44 86 GLY A CA 1
ATOM 651 C C . GLY A 1 86 ? 13.929 -2.661 -17.658 1.00 90.44 86 GLY A C 1
ATOM 652 O O . GLY A 1 86 ? 15.058 -3.035 -17.344 1.00 90.44 86 GLY A O 1
ATOM 653 N N . GLN A 1 87 ? 12.982 -3.493 -18.075 1.00 81.25 87 GLN A N 1
ATOM 654 C CA . GLN A 1 87 ? 13.278 -4.841 -18.548 1.00 81.25 87 GLN A CA 1
ATOM 655 C C . GLN A 1 87 ? 13.680 -4.744 -20.021 1.00 81.25 87 GLN A C 1
ATOM 657 O O . GLN A 1 87 ? 12.900 -4.254 -20.835 1.00 81.25 87 GLN A O 1
ATOM 662 N N . GLU A 1 88 ? 14.914 -5.150 -20.322 1.00 63.25 88 GLU A N 1
ATOM 663 C CA . GLU A 1 88 ? 15.387 -5.385 -21.694 1.00 63.25 88 GLU A CA 1
ATOM 664 C C . GLU A 1 88 ? 14.881 -6.727 -22.233 1.00 63.25 88 GLU A C 1
ATOM 666 O O . GLU A 1 88 ? 14.787 -7.689 -21.430 1.00 63.25 88 GLU A O 1
#

Radius of gyration: 15.22 Å; chains: 1; bounding box: 34×19×39 Å